Protein AF-A0A7J9AV24-F1 (afdb_monomer_lite)

Organism: NCBI:txid34288

Secondary structure (DSSP, 8-state):
--TTTSSS---HHIIIIISHHHHHHHHHTT--HHHHH---SSHHHHHHHHHHHS-HHHHHHHHHHHHHHHHHHHHHHHH-----HHHHHHHHHTT-TT----------

Radius of gyration: 13.69 Å; chains: 1; bounding box: 29×33×47 Å

pLDDT: mean 88.09, std 13.4, range [36.09, 97.88]

Sequence (108 aa):
MCPRCGSKQETLIHALNECPRARVVLIHGGFDNALVEGRYWRCMDWIEDVVRSLDKKALLDFVTVLWNIWNSRNNKVFRNTEEDAKIIWDRAAMLNRDFCIFNLGRNQ

Structure (mmCIF, N/CA/C/O backbone):
data_AF-A0A7J9AV24-F1
#
_entry.id   AF-A0A7J9AV24-F1
#
loop_
_atom_site.group_PDB
_atom_site.id
_atom_site.type_symbol
_atom_site.label_atom_id
_atom_site.label_alt_id
_atom_site.label_comp_id
_atom_site.label_asym_id
_atom_site.label_entity_id
_atom_site.label_seq_id
_atom_site.pdbx_PDB_ins_code
_atom_site.Cartn_x
_atom_site.Cartn_y
_atom_site.Cartn_z
_atom_site.occupancy
_atom_site.B_iso_or_equiv
_atom_site.auth_seq_id
_atom_site.auth_comp_id
_atom_site.auth_asym_id
_atom_site.auth_atom_id
_atom_site.pdbx_PDB_model_num
ATOM 1 N N . MET A 1 1 ? -9.209 -11.999 12.089 1.00 93.12 1 MET A N 1
ATOM 2 C CA . MET A 1 1 ? -9.831 -11.279 10.952 1.00 93.12 1 MET A CA 1
ATOM 3 C C . MET A 1 1 ? -9.146 -9.935 10.780 1.00 93.12 1 MET A C 1
ATOM 5 O O . MET A 1 1 ? -8.675 -9.403 11.777 1.00 93.12 1 MET A O 1
ATOM 9 N N . CYS A 1 2 ? -9.069 -9.399 9.559 1.00 97.25 2 CYS A N 1
ATOM 10 C CA . CYS A 1 2 ? -8.503 -8.074 9.306 1.00 97.25 2 CYS A CA 1
ATOM 11 C C . CYS A 1 2 ? -9.314 -6.989 10.035 1.00 97.25 2 CYS A C 1
ATOM 13 O O . CYS A 1 2 ? -10.525 -6.904 9.824 1.00 97.25 2 CYS A O 1
ATOM 15 N N . PRO A 1 3 ? -8.672 -6.134 10.850 1.00 96.06 3 PRO A N 1
ATOM 16 C CA . PRO A 1 3 ? -9.355 -5.124 11.654 1.00 96.06 3 PRO A CA 1
ATOM 17 C C . PRO A 1 3 ? -9.934 -3.972 10.820 1.00 96.06 3 PRO A C 1
ATOM 19 O O . PRO A 1 3 ? -10.815 -3.262 11.299 1.00 96.06 3 PRO A O 1
ATOM 22 N N . ARG A 1 4 ? -9.459 -3.777 9.581 1.00 95.88 4 ARG A N 1
ATOM 23 C CA . ARG A 1 4 ? -9.926 -2.699 8.692 1.00 95.88 4 ARG A CA 1
ATOM 24 C C . ARG A 1 4 ? -11.123 -3.104 7.833 1.00 95.88 4 ARG A C 1
ATOM 26 O O . ARG A 1 4 ? -12.056 -2.325 7.672 1.00 95.88 4 ARG A O 1
ATOM 33 N N . CYS A 1 5 ? -11.097 -4.303 7.245 1.00 95.88 5 CYS A N 1
ATOM 34 C CA . CYS A 1 5 ? -12.137 -4.747 6.307 1.00 95.88 5 CYS A CA 1
ATOM 35 C C . CYS A 1 5 ? -13.087 -5.807 6.878 1.00 95.88 5 CYS A C 1
ATOM 37 O O . CYS A 1 5 ? -14.149 -6.027 6.307 1.00 95.88 5 CYS A O 1
ATOM 39 N N . GLY A 1 6 ? -12.707 -6.491 7.961 1.00 95.62 6 GLY A N 1
ATOM 40 C CA . GLY A 1 6 ? -13.526 -7.519 8.601 1.00 95.62 6 GLY A CA 1
ATOM 41 C C . GLY A 1 6 ? -13.814 -8.765 7.754 1.00 95.62 6 GLY A C 1
ATOM 42 O O . GLY A 1 6 ? -14.568 -9.611 8.218 1.00 95.62 6 GLY A O 1
ATOM 43 N N . SER A 1 7 ? -13.245 -8.911 6.548 1.00 92.38 7 SER A N 1
ATOM 44 C CA . SER A 1 7 ? -13.689 -9.922 5.570 1.00 92.38 7 SER A CA 1
ATOM 45 C C . SER A 1 7 ? -12.764 -11.128 5.396 1.00 92.38 7 SER A C 1
ATOM 47 O O . SER A 1 7 ? -13.240 -12.214 5.079 1.00 92.38 7 SER A O 1
ATOM 49 N N . LYS A 1 8 ? -11.453 -10.978 5.612 1.00 92.44 8 LYS A N 1
ATOM 50 C CA . LYS A 1 8 ? -10.470 -12.067 5.479 1.00 92.44 8 LYS A CA 1
ATOM 51 C C . LYS A 1 8 ? -9.599 -12.200 6.726 1.00 92.44 8 LYS A C 1
ATOM 53 O O . LYS A 1 8 ? -9.518 -11.281 7.547 1.00 92.44 8 LYS A O 1
ATOM 58 N N . GLN A 1 9 ? -8.927 -13.344 6.872 1.00 95.19 9 GLN A N 1
ATOM 59 C CA . GLN A 1 9 ? -7.819 -13.465 7.818 1.00 95.19 9 GLN A CA 1
ATOM 60 C C . GLN A 1 9 ? -6.742 -12.439 7.454 1.00 95.19 9 GLN A C 1
ATOM 62 O O . GLN A 1 9 ? -6.435 -12.231 6.283 1.00 95.19 9 GLN A O 1
ATOM 67 N N . GLU A 1 10 ? -6.197 -11.768 8.464 1.00 95.50 10 GLU A N 1
ATOM 68 C CA . GLU A 1 10 ? -5.128 -10.811 8.227 1.00 95.50 10 GLU A CA 1
ATOM 69 C C . GLU A 1 10 ? -3.816 -11.556 7.979 1.00 95.50 10 GLU A C 1
ATOM 71 O O . GLU A 1 10 ? -3.352 -12.315 8.827 1.00 95.50 10 GLU A O 1
ATOM 76 N N . THR A 1 11 ? -3.230 -11.314 6.815 1.00 95.69 11 THR A N 1
ATOM 77 C CA . THR A 1 11 ? -1.850 -11.653 6.460 1.00 95.69 11 THR A CA 1
ATOM 78 C C . THR A 1 11 ? -1.111 -10.354 6.129 1.00 95.69 11 THR A C 1
ATOM 80 O O . THR A 1 11 ? -1.751 -9.317 5.947 1.00 95.69 11 THR A O 1
ATOM 83 N N . LEU A 1 12 ? 0.222 -10.379 6.019 1.00 95.38 12 LEU A N 1
ATOM 84 C CA . LEU A 1 12 ? 0.988 -9.187 5.621 1.00 95.38 12 LEU A CA 1
ATOM 85 C C . LEU A 1 12 ? 0.541 -8.651 4.257 1.00 95.38 12 LEU A C 1
ATOM 87 O O . LEU A 1 12 ? 0.256 -7.464 4.125 1.00 95.38 12 LEU A O 1
ATOM 91 N N . ILE A 1 13 ? 0.393 -9.538 3.268 1.00 94.81 13 ILE A N 1
ATOM 92 C CA . ILE A 1 13 ? -0.062 -9.136 1.936 1.00 94.81 13 ILE A CA 1
ATOM 93 C C . ILE A 1 13 ? -1.499 -8.613 1.957 1.00 94.81 13 ILE A C 1
ATOM 95 O O . ILE A 1 13 ? -1.817 -7.641 1.272 1.00 94.81 13 ILE A O 1
ATOM 99 N N . HIS A 1 14 ? -2.362 -9.180 2.804 1.00 95.75 14 HIS A N 1
ATOM 100 C CA . HIS A 1 14 ? -3.699 -8.640 2.976 1.00 95.75 14 HIS A CA 1
ATOM 101 C C . HIS A 1 14 ? -3.661 -7.242 3.597 1.00 95.75 14 HIS A C 1
ATOM 103 O O . HIS A 1 14 ? -4.280 -6.325 3.073 1.00 95.75 14 HIS A O 1
ATOM 109 N N . ALA A 1 15 ? -2.918 -7.051 4.686 1.00 96.56 15 ALA A N 1
ATOM 110 C CA . ALA A 1 15 ? -2.837 -5.770 5.381 1.00 96.56 15 ALA A CA 1
ATOM 111 C C . ALA A 1 15 ? -2.262 -4.643 4.504 1.00 96.56 15 ALA A C 1
ATOM 113 O O . ALA A 1 15 ? -2.665 -3.493 4.672 1.00 96.56 15 ALA A O 1
ATOM 114 N N . LEU A 1 16 ? -1.352 -4.974 3.582 1.00 95.75 16 LEU A N 1
ATOM 115 C CA . LEU A 1 16 ? -0.626 -4.004 2.760 1.00 95.75 16 LEU A CA 1
ATOM 116 C C . LEU A 1 16 ? -1.201 -3.807 1.348 1.00 95.75 16 LEU A C 1
ATOM 118 O O . LEU A 1 16 ? -1.101 -2.700 0.833 1.00 95.75 16 LEU A O 1
ATOM 122 N N . ASN A 1 17 ? -1.810 -4.831 0.735 1.00 94.12 17 ASN A N 1
ATOM 123 C CA . ASN A 1 17 ? -2.266 -4.786 -0.663 1.00 94.12 17 ASN A CA 1
ATOM 124 C C . ASN A 1 17 ? -3.719 -5.256 -0.868 1.00 94.12 17 ASN A C 1
ATOM 126 O O . ASN A 1 17 ? -4.520 -4.562 -1.492 1.00 94.12 17 ASN A O 1
ATOM 130 N N . GLU A 1 18 ? -4.093 -6.444 -0.378 1.00 94.25 18 GLU A N 1
ATOM 131 C CA . GLU A 1 18 ? -5.400 -7.034 -0.737 1.00 94.25 18 GLU A CA 1
ATOM 132 C C . GLU A 1 18 ? -6.577 -6.493 0.078 1.00 94.25 18 GLU A C 1
ATOM 134 O O . GLU A 1 18 ? -7.736 -6.657 -0.312 1.00 94.25 18 GLU A O 1
ATOM 139 N N . CYS A 1 19 ? -6.315 -5.898 1.241 1.00 95.69 19 CYS A N 1
ATOM 140 C CA . CYS A 1 19 ? -7.339 -5.224 2.018 1.00 95.69 19 CYS A CA 1
ATOM 141 C C . CYS A 1 19 ? -7.878 -4.060 1.181 1.00 95.69 19 CYS A C 1
ATOM 143 O O . CYS A 1 19 ? -7.095 -3.183 0.813 1.00 95.69 19 CYS A O 1
ATOM 145 N N . PRO A 1 20 ? -9.200 -3.969 0.939 1.00 95.31 20 PRO A N 1
ATOM 146 C CA . PRO A 1 20 ? -9.768 -2.881 0.146 1.00 95.31 20 PRO A CA 1
ATOM 147 C C . PRO A 1 20 ? -9.373 -1.492 0.661 1.00 95.31 20 PRO A C 1
ATOM 149 O O . PRO A 1 20 ? -9.158 -0.578 -0.124 1.00 95.31 20 PRO A O 1
ATOM 152 N N . ARG A 1 21 ? -9.210 -1.336 1.984 1.00 95.88 21 ARG A N 1
ATOM 153 C CA . ARG A 1 21 ? -8.780 -0.071 2.602 1.00 95.88 21 ARG A CA 1
ATOM 154 C C . ARG A 1 21 ? -7.323 0.277 2.294 1.00 95.88 21 ARG A C 1
ATOM 156 O O . ARG A 1 21 ? -7.023 1.444 2.088 1.00 95.88 21 ARG A O 1
ATOM 163 N N . ALA A 1 22 ? -6.437 -0.716 2.251 1.00 95.75 22 ALA A N 1
ATOM 164 C CA . ALA A 1 22 ? -5.038 -0.523 1.869 1.00 95.75 22 ALA A CA 1
ATOM 165 C C . ALA A 1 22 ? -4.908 -0.269 0.362 1.00 95.75 22 ALA A C 1
ATOM 167 O O . ALA A 1 22 ? -4.229 0.663 -0.061 1.00 95.75 22 ALA A O 1
ATOM 168 N N . ARG A 1 23 ? -5.643 -1.043 -0.442 1.00 94.56 23 ARG A N 1
ATOM 169 C CA . ARG A 1 23 ? -5.626 -0.975 -1.903 1.00 94.56 23 ARG A CA 1
ATOM 170 C C . ARG A 1 23 ? -5.954 0.411 -2.446 1.00 94.56 23 ARG A C 1
ATOM 172 O O . ARG A 1 23 ? -5.278 0.889 -3.349 1.00 94.56 23 ARG A O 1
ATOM 179 N N . VAL A 1 24 ? -6.958 1.077 -1.875 1.00 94.62 24 VAL A N 1
ATOM 180 C CA . VAL A 1 24 ? -7.343 2.433 -2.301 1.00 94.62 24 VAL A CA 1
ATOM 181 C C . VAL A 1 24 ? -6.198 3.436 -2.093 1.00 94.62 24 VAL A C 1
ATOM 183 O O . VAL A 1 24 ? -6.024 4.324 -2.921 1.00 94.62 24 VAL A O 1
ATOM 186 N N . VAL A 1 25 ? -5.369 3.275 -1.053 1.00 95.31 25 VAL A N 1
ATOM 187 C CA . VAL A 1 25 ? -4.180 4.125 -0.838 1.00 95.31 25 VAL A CA 1
ATOM 188 C C . VAL A 1 25 ? -3.153 3.922 -1.954 1.00 95.31 25 VAL A C 1
ATOM 190 O O . VAL A 1 25 ? -2.633 4.899 -2.482 1.00 95.31 25 VAL A O 1
ATOM 193 N N . LEU A 1 26 ? -2.887 2.669 -2.339 1.00 93.75 26 LEU A N 1
ATOM 194 C CA . LEU A 1 26 ? -1.952 2.349 -3.426 1.00 93.75 26 LEU A CA 1
ATOM 195 C C . LEU A 1 26 ? -2.439 2.902 -4.775 1.00 93.75 26 LEU A C 1
ATOM 197 O O . LEU A 1 26 ? -1.656 3.498 -5.510 1.00 93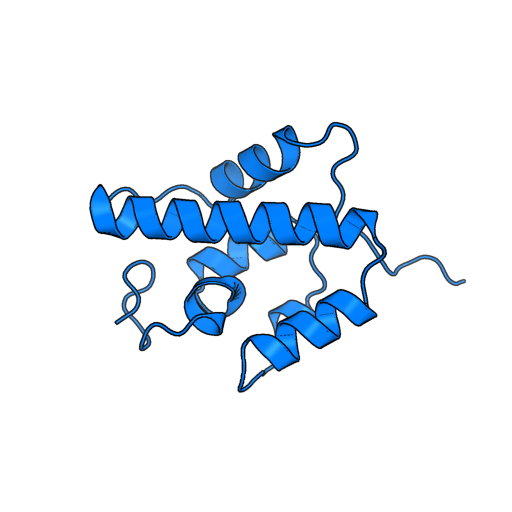.75 26 LEU A O 1
ATOM 201 N N . ILE A 1 27 ? -3.738 2.775 -5.066 1.00 90.56 27 ILE A N 1
ATOM 202 C CA . ILE A 1 27 ? -4.353 3.297 -6.299 1.00 90.56 27 ILE A CA 1
ATOM 203 C C . ILE A 1 27 ? -4.282 4.826 -6.353 1.00 90.56 27 ILE A C 1
ATOM 205 O O . ILE A 1 27 ? -3.932 5.381 -7.393 1.00 90.56 27 ILE A O 1
ATOM 209 N N . HIS A 1 28 ? -4.557 5.522 -5.241 1.00 87.69 28 HIS A N 1
ATOM 210 C CA . HIS A 1 28 ? -4.363 6.977 -5.169 1.00 87.69 28 HIS A CA 1
ATOM 211 C C . HIS A 1 28 ? -2.939 7.393 -5.527 1.00 87.69 28 HIS A C 1
ATOM 213 O O . HIS A 1 28 ? -2.729 8.497 -6.025 1.00 87.69 28 HIS A O 1
ATOM 219 N N . GLY A 1 29 ? -1.989 6.489 -5.310 1.00 79.62 29 GLY A N 1
ATOM 220 C CA . GLY A 1 29 ? -0.600 6.714 -5.609 1.00 79.62 29 GLY A CA 1
ATOM 221 C C . GLY A 1 29 ? -0.127 6.541 -7.027 1.00 79.62 29 GLY A C 1
ATOM 222 O O . GLY A 1 29 ? 1.063 6.729 -7.279 1.00 79.62 29 GLY A O 1
ATOM 223 N N . GLY A 1 30 ? -1.024 6.157 -7.932 1.00 83.69 30 GLY A N 1
ATOM 224 C CA . GLY A 1 30 ? -0.643 5.783 -9.287 1.00 83.69 30 GLY A CA 1
ATOM 225 C C . GLY A 1 30 ? 0.181 4.497 -9.332 1.00 83.69 30 GLY A C 1
ATOM 226 O O . GLY A 1 30 ? 0.933 4.303 -10.283 1.00 83.69 30 GLY A O 1
ATOM 227 N N . PHE A 1 31 ? 0.065 3.638 -8.311 1.00 82.88 31 PHE A N 1
ATOM 228 C CA . PHE A 1 31 ? 0.723 2.338 -8.321 1.00 82.88 31 PHE A CA 1
ATOM 229 C C . PHE A 1 31 ? 0.148 1.460 -9.434 1.00 82.88 31 PHE A C 1
ATOM 231 O O . PHE A 1 31 ? -1.063 1.475 -9.658 1.00 82.88 31 PHE A O 1
ATOM 238 N N . ASP A 1 32 ? 1.005 0.707 -10.128 1.00 80.50 32 ASP A N 1
ATOM 239 C CA . ASP A 1 32 ? 0.597 -0.089 -11.288 1.00 80.50 32 ASP A CA 1
ATOM 240 C C . ASP A 1 32 ? -0.528 -1.065 -10.914 1.00 80.50 32 ASP A C 1
ATOM 242 O O . ASP A 1 32 ? -0.382 -1.905 -10.019 1.00 80.50 32 ASP A O 1
ATOM 246 N N . ASN A 1 33 ? -1.652 -0.969 -11.630 1.00 79.25 33 ASN A N 1
ATOM 247 C CA . ASN A 1 33 ? -2.802 -1.842 -11.434 1.00 79.25 33 ASN A CA 1
ATOM 248 C C . ASN A 1 33 ? -2.421 -3.321 -11.574 1.00 79.25 33 ASN A C 1
ATOM 250 O O . ASN A 1 33 ? -2.965 -4.140 -10.842 1.00 79.25 33 ASN A O 1
ATOM 254 N N . ALA A 1 34 ? -1.452 -3.676 -12.424 1.00 78.19 34 ALA A N 1
ATOM 255 C CA . ALA A 1 34 ? -0.975 -5.051 -12.545 1.00 78.19 34 ALA A CA 1
ATOM 256 C C . ALA A 1 34 ? -0.352 -5.568 -11.233 1.00 78.19 34 ALA A C 1
ATOM 258 O O . ALA A 1 34 ? -0.604 -6.708 -10.839 1.00 78.19 34 ALA A O 1
ATOM 259 N N . LEU A 1 35 ? 0.395 -4.724 -10.511 1.00 80.62 35 LEU A N 1
ATOM 260 C CA . LEU A 1 35 ? 1.012 -5.064 -9.220 1.00 80.62 35 LEU A CA 1
ATOM 261 C C . LEU A 1 35 ? 0.002 -5.029 -8.062 1.00 80.62 35 LEU A C 1
ATOM 263 O O . LEU A 1 35 ? 0.157 -5.753 -7.075 1.00 80.62 35 LEU A O 1
ATOM 267 N N . VAL A 1 36 ? -1.045 -4.205 -8.170 1.00 85.00 36 VAL A N 1
ATOM 268 C CA . VAL A 1 36 ? -2.142 -4.134 -7.190 1.00 85.00 36 VAL A CA 1
ATOM 269 C C . VAL A 1 36 ? -3.112 -5.313 -7.335 1.00 85.00 36 VAL A C 1
ATOM 271 O O . VAL A 1 36 ? -3.554 -5.889 -6.337 1.00 85.00 36 VAL A O 1
ATOM 274 N N . GLU A 1 37 ? -3.472 -5.667 -8.567 1.00 85.06 37 GLU A N 1
ATOM 275 C CA . GLU A 1 37 ? -4.457 -6.702 -8.900 1.00 85.06 37 GLU A CA 1
ATOM 276 C C . GLU A 1 37 ? -3.845 -8.100 -9.022 1.00 85.06 37 GLU A C 1
ATOM 278 O O . GLU A 1 37 ? -4.573 -9.097 -8.953 1.00 85.06 37 GLU A O 1
ATOM 283 N N . GLY A 1 38 ? -2.517 -8.181 -9.148 1.00 82.19 38 GLY A N 1
ATOM 284 C CA . GLY A 1 38 ? -1.765 -9.425 -9.153 1.00 82.19 38 GLY A CA 1
ATOM 285 C C . GLY A 1 38 ? -2.116 -10.317 -7.961 1.00 82.19 38 GLY A C 1
ATOM 286 O O . GLY A 1 38 ? -2.277 -9.866 -6.822 1.00 82.19 38 GLY A O 1
ATOM 287 N N . ARG A 1 39 ? -2.266 -11.617 -8.230 1.00 83.69 39 ARG A N 1
ATOM 288 C CA . ARG A 1 39 ? -2.543 -12.624 -7.203 1.00 83.69 39 ARG A CA 1
ATOM 289 C C . ARG A 1 39 ? -1.237 -13.244 -6.739 1.00 83.69 39 ARG A C 1
ATOM 291 O O . ARG A 1 39 ? -0.657 -14.062 -7.443 1.00 83.69 39 ARG A O 1
ATOM 298 N N . TYR A 1 40 ? -0.831 -12.890 -5.529 1.00 89.31 40 TYR A N 1
ATOM 299 C CA . TYR A 1 40 ? 0.390 -13.383 -4.908 1.00 89.31 40 TYR A CA 1
ATOM 300 C C . TYR A 1 40 ? 0.056 -14.232 -3.690 1.00 89.31 40 TYR A C 1
ATOM 302 O O . TYR A 1 40 ? -0.790 -13.870 -2.874 1.00 89.31 40 TYR A O 1
ATOM 310 N N . TRP A 1 41 ? 0.736 -15.367 -3.551 1.00 84.81 41 TRP A N 1
ATOM 311 C CA . TRP A 1 41 ? 0.558 -16.232 -2.387 1.00 84.81 41 TRP A CA 1
ATOM 312 C C . TRP A 1 41 ? 1.352 -15.727 -1.179 1.00 84.81 41 TRP A C 1
ATOM 314 O O . TRP A 1 41 ? 0.861 -15.758 -0.049 1.00 84.81 41 TRP A O 1
ATOM 324 N N . ARG A 1 42 ? 2.580 -15.239 -1.405 1.00 89.75 42 ARG A N 1
ATOM 325 C CA . ARG A 1 42 ? 3.444 -14.693 -0.355 1.00 89.75 42 ARG A CA 1
ATOM 326 C C . ARG A 1 42 ? 3.644 -13.200 -0.555 1.00 89.75 42 ARG A C 1
ATOM 328 O O . ARG A 1 42 ? 3.808 -12.716 -1.668 1.00 89.75 42 ARG A O 1
ATOM 335 N N . CYS A 1 43 ? 3.709 -12.476 0.561 1.00 92.38 43 CYS A N 1
ATOM 336 C CA . CYS A 1 43 ? 4.026 -11.048 0.551 1.00 92.38 43 CYS A CA 1
ATOM 337 C C . CYS A 1 43 ? 5.405 -10.768 -0.063 1.00 92.38 43 CYS A C 1
ATOM 339 O O . CYS A 1 43 ? 5.576 -9.737 -0.697 1.00 92.38 43 CYS A O 1
ATOM 341 N N . MET A 1 44 ? 6.373 -11.673 0.118 1.00 93.00 44 MET A N 1
ATOM 342 C CA . MET A 1 44 ? 7.720 -11.497 -0.431 1.00 93.00 44 MET A CA 1
ATOM 343 C C . MET A 1 44 ? 7.736 -11.579 -1.957 1.00 93.00 44 MET A C 1
ATOM 345 O O . MET A 1 44 ? 8.364 -10.730 -2.570 1.00 93.00 44 MET A O 1
ATOM 349 N N . ASP A 1 45 ? 6.985 -12.507 -2.558 1.00 92.94 45 ASP A N 1
ATOM 350 C CA . ASP A 1 45 ? 6.883 -12.624 -4.021 1.00 92.94 45 ASP A CA 1
ATOM 351 C C . ASP A 1 45 ? 6.346 -11.316 -4.632 1.00 92.94 45 ASP A C 1
ATOM 353 O O . ASP A 1 45 ? 6.881 -10.809 -5.613 1.00 92.94 45 ASP A O 1
ATOM 357 N N . TRP A 1 46 ? 5.335 -10.719 -3.988 1.00 93.94 46 TRP A N 1
ATOM 358 C CA . TRP A 1 46 ? 4.805 -9.409 -4.373 1.00 93.94 46 TRP A CA 1
ATOM 359 C C . TRP A 1 46 ? 5.853 -8.297 -4.245 1.00 93.94 46 TRP A C 1
ATOM 361 O O . TRP A 1 46 ? 6.057 -7.536 -5.184 1.00 93.94 46 TRP A O 1
ATOM 371 N N . ILE A 1 47 ? 6.542 -8.206 -3.102 1.00 92.56 47 ILE A N 1
ATOM 372 C CA . ILE A 1 47 ? 7.576 -7.182 -2.879 1.00 92.56 47 ILE A CA 1
ATOM 373 C C . ILE A 1 47 ? 8.728 -7.325 -3.877 1.00 92.56 47 ILE A C 1
ATOM 375 O O . ILE A 1 47 ? 9.226 -6.316 -4.367 1.00 92.56 47 ILE A O 1
ATOM 379 N N . GLU A 1 48 ? 9.149 -8.548 -4.197 1.00 92.44 48 GLU A N 1
ATOM 380 C CA . GLU A 1 48 ? 10.201 -8.788 -5.184 1.00 92.44 48 GLU A CA 1
ATOM 381 C C . GLU A 1 48 ? 9.816 -8.280 -6.574 1.00 92.44 48 GLU A C 1
ATOM 383 O O . GLU A 1 48 ? 10.630 -7.618 -7.217 1.00 92.44 48 GLU A O 1
ATOM 388 N N . ASP A 1 49 ? 8.587 -8.534 -7.026 1.00 91.56 49 ASP A N 1
ATOM 389 C CA . ASP A 1 49 ? 8.106 -8.018 -8.310 1.00 91.56 49 ASP A CA 1
ATOM 390 C C . ASP A 1 49 ? 8.055 -6.490 -8.319 1.00 91.56 49 ASP A C 1
ATOM 392 O O . ASP A 1 49 ? 8.546 -5.865 -9.256 1.00 91.56 49 ASP A O 1
ATOM 396 N N . VAL A 1 50 ? 7.574 -5.873 -7.237 1.00 90.06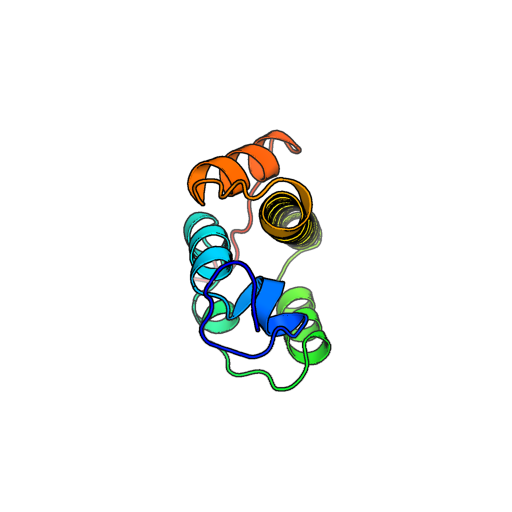 50 VAL A N 1
ATOM 397 C CA . VAL A 1 50 ? 7.597 -4.411 -7.096 1.00 90.06 50 VAL A CA 1
ATOM 398 C C . VAL A 1 50 ? 9.026 -3.864 -7.174 1.00 90.06 50 VAL A C 1
ATOM 400 O O . VAL A 1 50 ? 9.284 -2.908 -7.901 1.00 90.06 50 VAL A O 1
ATOM 403 N N . VAL A 1 51 ? 9.974 -4.470 -6.456 1.00 90.44 51 VAL A N 1
ATOM 404 C CA . VAL A 1 51 ? 11.384 -4.048 -6.458 1.00 90.44 51 VAL A CA 1
ATOM 405 C C . VAL A 1 51 ? 12.014 -4.190 -7.845 1.00 90.44 51 VAL A C 1
ATOM 407 O O . VAL A 1 51 ? 12.838 -3.360 -8.217 1.00 90.44 51 VAL A O 1
ATOM 410 N N . ARG A 1 52 ? 11.632 -5.210 -8.624 1.00 91.06 52 ARG A N 1
ATOM 411 C CA . ARG A 1 52 ? 12.094 -5.385 -10.012 1.00 91.06 52 ARG A CA 1
ATOM 412 C C . ARG A 1 52 ? 11.500 -4.344 -10.965 1.00 91.06 52 ARG A C 1
ATOM 414 O O . ARG A 1 52 ? 12.144 -4.014 -1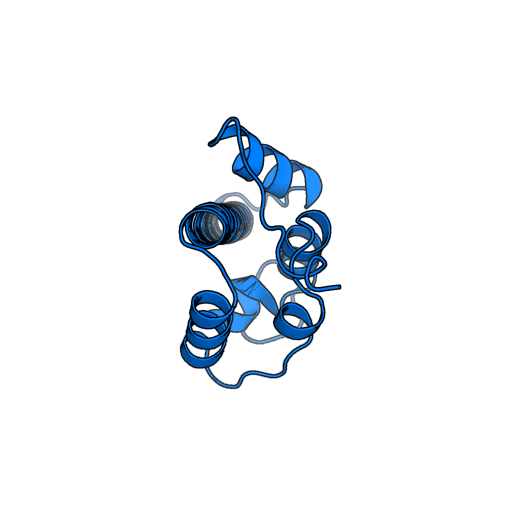1.958 1.00 91.06 52 ARG A O 1
ATOM 421 N N . SER A 1 53 ? 10.298 -3.848 -10.679 1.00 87.69 53 SER A N 1
ATOM 422 C CA . SER A 1 53 ? 9.565 -2.909 -11.537 1.00 87.69 53 SER A CA 1
ATOM 423 C C . SER A 1 53 ? 9.836 -1.431 -11.241 1.00 87.69 53 SER 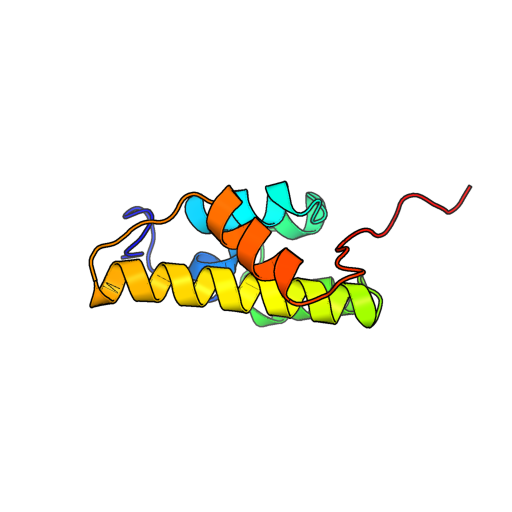A C 1
ATOM 425 O O . SER A 1 53 ? 9.577 -0.591 -12.101 1.00 87.69 53 SER A O 1
ATOM 427 N N . LEU A 1 54 ? 10.339 -1.090 -10.051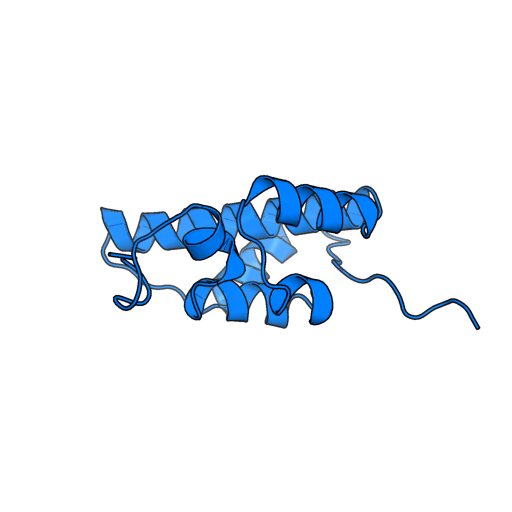 1.00 86.31 54 LEU A N 1
ATOM 428 C CA . LEU A 1 54 ? 10.552 0.296 -9.625 1.00 86.31 54 LEU A CA 1
ATOM 429 C C . LEU A 1 54 ? 12.025 0.711 -9.662 1.00 86.31 54 LEU A C 1
ATOM 431 O O . LEU A 1 54 ? 12.924 -0.055 -9.319 1.00 86.31 54 LEU A O 1
ATOM 435 N N . ASP A 1 55 ? 12.270 1.984 -9.982 1.00 89.00 55 ASP A N 1
ATOM 436 C CA . ASP A 1 55 ? 13.571 2.593 -9.712 1.00 89.00 55 ASP A CA 1
ATOM 437 C C . ASP A 1 55 ? 13.772 2.837 -8.204 1.00 89.00 55 ASP A C 1
ATOM 439 O O . ASP A 1 55 ? 12.847 2.758 -7.392 1.00 89.00 55 ASP A O 1
ATOM 443 N N . LYS A 1 56 ? 15.008 3.160 -7.808 1.00 88.56 56 LYS A N 1
ATOM 444 C CA . LYS A 1 56 ? 15.373 3.362 -6.397 1.00 88.56 56 LYS A CA 1
ATOM 445 C C . LYS A 1 56 ? 14.516 4.422 -5.696 1.00 88.56 56 LYS A C 1
ATOM 447 O O . LYS A 1 56 ? 14.250 4.291 -4.502 1.00 88.56 56 LYS A O 1
ATOM 452 N N . LYS A 1 57 ? 14.129 5.485 -6.404 1.00 88.56 57 LYS A N 1
ATOM 453 C CA . LYS A 1 57 ? 13.362 6.588 -5.826 1.00 88.56 57 LYS A CA 1
ATOM 454 C C . LYS A 1 57 ? 11.900 6.178 -5.657 1.00 88.56 57 LYS A C 1
ATOM 456 O O . LYS A 1 57 ? 11.364 6.322 -4.562 1.00 88.56 57 LYS A O 1
ATOM 461 N N . ALA A 1 58 ? 11.296 5.604 -6.693 1.00 88.00 58 ALA A N 1
ATOM 462 C CA . ALA A 1 58 ? 9.936 5.086 -6.642 1.00 88.00 58 ALA A CA 1
ATOM 463 C C . ALA A 1 58 ? 9.798 3.963 -5.600 1.00 88.00 58 ALA A C 1
ATOM 465 O O . ALA A 1 58 ? 8.789 3.895 -4.902 1.00 88.00 58 ALA A O 1
ATOM 466 N N . LEU A 1 59 ? 10.832 3.132 -5.415 1.00 90.06 59 LEU A N 1
ATOM 467 C CA . LEU A 1 59 ? 10.872 2.118 -4.360 1.00 90.06 59 LEU A CA 1
ATOM 468 C C . LEU A 1 59 ? 10.866 2.737 -2.953 1.00 90.06 59 LEU A C 1
ATOM 470 O O . LEU A 1 59 ? 10.165 2.244 -2.071 1.00 90.06 59 LEU A O 1
ATOM 474 N N . LEU A 1 60 ? 11.621 3.817 -2.728 1.00 91.38 60 LEU A N 1
ATOM 475 C CA . LEU A 1 60 ? 11.614 4.529 -1.446 1.00 91.38 60 LEU A CA 1
ATOM 476 C C . LEU A 1 60 ? 10.236 5.138 -1.158 1.00 91.38 60 LEU A C 1
ATOM 478 O O . LEU A 1 60 ? 9.712 5.003 -0.047 1.00 91.38 60 LEU A O 1
ATOM 482 N N . ASP A 1 61 ? 9.639 5.770 -2.166 1.00 91.75 61 ASP A N 1
ATOM 483 C CA . ASP A 1 61 ? 8.305 6.354 -2.067 1.00 91.75 61 ASP A CA 1
ATOM 484 C C . ASP A 1 61 ? 7.260 5.245 -1.800 1.00 91.75 61 ASP A C 1
ATOM 486 O O . ASP A 1 61 ? 6.449 5.367 -0.882 1.00 91.75 61 ASP A O 1
ATOM 490 N N . PHE A 1 62 ? 7.361 4.091 -2.470 1.00 91.81 62 PHE A N 1
ATOM 491 C CA . PHE A 1 62 ? 6.526 2.909 -2.225 1.00 91.81 62 PHE A CA 1
ATOM 492 C C . PHE A 1 62 ? 6.640 2.372 -0.792 1.00 91.81 62 PHE A C 1
ATOM 494 O O . PHE A 1 62 ? 5.624 2.195 -0.117 1.00 91.81 62 PHE A O 1
ATOM 501 N N . VAL A 1 63 ? 7.858 2.163 -0.280 1.00 93.31 63 VAL A N 1
ATOM 502 C CA . VAL A 1 63 ? 8.070 1.714 1.110 1.00 93.31 63 VAL A CA 1
ATOM 503 C C . VAL A 1 63 ? 7.468 2.713 2.103 1.00 93.31 63 VAL A C 1
ATOM 505 O O . VAL A 1 63 ? 6.865 2.314 3.102 1.00 93.31 63 VAL A O 1
ATOM 508 N N . THR A 1 64 ? 7.555 4.008 1.800 1.00 94.31 64 THR A N 1
ATOM 509 C CA . THR A 1 64 ? 6.953 5.073 2.611 1.00 94.31 64 THR A CA 1
ATOM 510 C C . THR A 1 64 ? 5.423 4.975 2.635 1.00 94.31 64 THR A C 1
ATOM 512 O O . THR A 1 64 ? 4.810 5.157 3.692 1.00 94.31 64 THR A O 1
ATOM 515 N N . VAL A 1 65 ? 4.780 4.617 1.520 1.00 95.19 65 VAL A N 1
ATOM 516 C CA . VAL A 1 65 ? 3.332 4.337 1.493 1.00 95.19 65 VAL A CA 1
ATOM 517 C C . VAL A 1 65 ? 2.985 3.112 2.324 1.00 95.19 65 VAL A C 1
ATOM 519 O O . VAL A 1 65 ? 2.070 3.185 3.145 1.00 95.19 65 VAL A O 1
ATOM 522 N N . LEU A 1 66 ? 3.715 2.003 2.160 1.00 95.62 66 LEU A N 1
ATOM 523 C CA . LEU A 1 66 ? 3.460 0.774 2.920 1.00 95.62 66 LEU A CA 1
ATOM 524 C C . LEU A 1 66 ? 3.545 1.017 4.425 1.00 95.62 66 LEU A C 1
ATOM 526 O O . LEU A 1 66 ? 2.690 0.553 5.184 1.00 95.62 66 LEU A O 1
ATOM 530 N N . TRP A 1 67 ? 4.535 1.800 4.850 1.00 96.50 67 TRP A N 1
ATOM 531 C CA . TRP A 1 67 ? 4.668 2.221 6.237 1.00 96.50 67 TRP A CA 1
ATOM 532 C C . TRP A 1 67 ? 3.433 2.986 6.727 1.00 96.50 67 TRP A C 1
ATOM 534 O O . TRP A 1 67 ? 2.901 2.690 7.79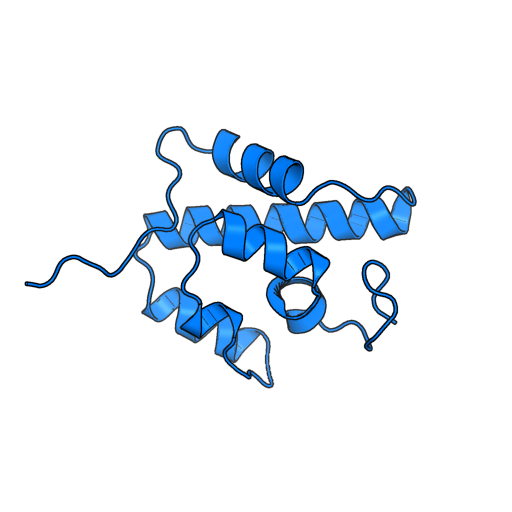8 1.00 96.50 67 TRP A O 1
ATOM 544 N N . ASN A 1 68 ? 2.926 3.935 5.937 1.00 96.81 68 ASN A N 1
ATOM 545 C CA . ASN A 1 68 ? 1.741 4.716 6.296 1.00 96.81 68 ASN A CA 1
ATOM 546 C C . ASN A 1 68 ? 0.453 3.874 6.310 1.00 96.81 68 ASN A C 1
ATOM 548 O O . ASN A 1 68 ? -0.378 4.049 7.205 1.00 96.81 68 ASN A O 1
ATOM 552 N N . ILE A 1 69 ? 0.309 2.910 5.395 1.00 97.38 69 ILE A N 1
ATOM 553 C CA . ILE A 1 69 ? -0.787 1.928 5.408 1.00 97.38 69 ILE A CA 1
ATOM 554 C C . ILE A 1 69 ? -0.747 1.102 6.696 1.00 97.38 69 ILE A C 1
ATOM 556 O O . ILE A 1 69 ? -1.770 0.965 7.377 1.00 97.38 69 ILE A O 1
ATOM 560 N N . TRP A 1 70 ? 0.430 0.580 7.051 1.00 97.69 70 TRP A N 1
ATOM 561 C CA . TRP A 1 70 ? 0.625 -0.202 8.269 1.00 97.69 70 TRP A CA 1
ATOM 562 C C . TRP A 1 70 ? 0.340 0.622 9.527 1.00 97.69 70 TRP A C 1
ATOM 564 O O . TRP A 1 70 ? -0.364 0.168 10.431 1.00 97.69 70 TRP A O 1
ATOM 574 N N . ASN A 1 71 ? 0.822 1.864 9.570 1.00 97.19 71 ASN A N 1
ATOM 575 C CA . ASN A 1 71 ? 0.577 2.771 10.683 1.00 97.19 71 ASN A CA 1
ATOM 576 C C . ASN A 1 71 ? -0.921 3.078 10.849 1.00 97.19 71 ASN A C 1
ATOM 578 O O . ASN A 1 71 ? -1.449 3.006 11.957 1.00 97.19 71 ASN A O 1
ATOM 582 N N . SER A 1 72 ? -1.638 3.324 9.748 1.00 97.19 72 SER A N 1
ATOM 583 C CA . SER A 1 72 ? -3.090 3.523 9.784 1.00 97.19 72 SER A CA 1
ATOM 584 C C . SER A 1 72 ? -3.839 2.270 10.255 1.00 97.19 72 SER A C 1
ATOM 586 O O . SER A 1 72 ? -4.745 2.347 11.087 1.00 97.19 72 SER A O 1
ATOM 588 N N . ARG A 1 73 ? -3.401 1.077 9.828 1.00 97.38 73 ARG A N 1
ATOM 589 C CA . ARG A 1 73 ? -3.909 -0.196 10.366 1.00 97.38 73 ARG A CA 1
ATOM 590 C C . ARG A 1 73 ? -3.683 -0.304 11.877 1.00 97.38 73 ARG A C 1
ATOM 592 O O . ARG A 1 73 ? -4.574 -0.761 12.591 1.00 97.38 73 ARG A O 1
ATOM 599 N N . ASN A 1 74 ? -2.531 0.124 12.387 1.00 97.88 74 ASN A N 1
ATOM 600 C CA . ASN A 1 74 ? -2.262 0.124 13.826 1.00 97.88 74 ASN A CA 1
ATOM 601 C C . ASN A 1 74 ? -3.142 1.127 14.577 1.00 97.88 74 ASN A C 1
ATOM 603 O O . ASN A 1 74 ? -3.653 0.790 15.643 1.00 97.88 74 ASN A O 1
ATOM 607 N N . ASN A 1 75 ? -3.406 2.308 14.013 1.00 97.25 75 ASN A N 1
ATOM 608 C CA . ASN A 1 75 ? -4.378 3.247 14.579 1.00 97.25 75 ASN A CA 1
ATOM 609 C C . ASN A 1 75 ? -5.768 2.612 14.700 1.00 97.25 75 ASN A C 1
ATOM 611 O O . ASN A 1 75 ? -6.422 2.763 15.736 1.00 97.25 75 ASN A O 1
ATOM 615 N N . LYS A 1 76 ? -6.191 1.821 13.708 1.00 96.69 76 LYS A N 1
ATOM 616 C CA . LYS A 1 76 ? -7.448 1.072 13.798 1.00 96.69 76 LYS A CA 1
ATOM 617 C C . LYS A 1 76 ? -7.439 0.054 14.939 1.00 96.69 76 LYS A C 1
ATOM 619 O O . LYS A 1 76 ? -8.426 -0.056 15.655 1.00 96.69 76 LYS A O 1
ATOM 624 N N . VAL A 1 77 ? -6.336 -0.657 15.153 1.00 97.06 77 VAL A N 1
ATOM 625 C CA . VAL A 1 77 ? -6.240 -1.671 16.218 1.00 97.06 77 VAL A CA 1
ATOM 626 C C . VAL A 1 77 ? -6.153 -1.064 17.615 1.00 97.06 77 VAL A C 1
ATOM 628 O O . VAL A 1 77 ? -6.860 -1.508 18.513 1.00 97.06 77 VAL A O 1
ATOM 631 N N . PHE A 1 78 ? -5.305 -0.057 17.813 1.00 97.44 78 PHE A N 1
ATOM 632 C CA . PHE A 1 78 ? -4.995 0.461 19.150 1.00 97.44 78 PHE A CA 1
ATOM 633 C C . PHE A 1 78 ? -5.854 1.656 19.561 1.00 97.44 78 PHE A C 1
ATOM 635 O O . PHE A 1 78 ? -5.970 1.946 20.747 1.00 97.44 78 PHE A O 1
ATOM 642 N N . ARG A 1 79 ? -6.437 2.370 18.593 1.00 96.88 79 ARG A N 1
ATOM 643 C CA . ARG A 1 79 ? -7.209 3.603 18.825 1.00 96.88 79 ARG A CA 1
ATOM 644 C C . ARG A 1 79 ? -8.611 3.549 18.220 1.00 96.88 79 ARG A C 1
ATOM 646 O O . ARG A 1 79 ? -9.336 4.535 18.287 1.00 96.88 79 ARG A O 1
ATOM 653 N N . ASN A 1 80 ? -8.981 2.434 17.582 1.00 95.75 80 ASN A N 1
ATOM 654 C CA . ASN A 1 80 ? -10.237 2.269 16.844 1.00 95.75 80 ASN A CA 1
ATOM 655 C C . ASN A 1 80 ? -10.512 3.383 15.810 1.00 95.75 80 ASN A C 1
ATOM 657 O O . ASN A 1 80 ? -11.659 3.640 15.453 1.00 95.75 80 ASN A O 1
ATOM 661 N N . THR A 1 81 ? -9.460 4.042 15.317 1.00 95.06 81 THR A N 1
ATOM 662 C CA . THR A 1 81 ? -9.556 5.151 14.359 1.00 95.06 81 THR A CA 1
ATOM 663 C C . THR A 1 81 ? -9.287 4.639 12.948 1.00 95.06 81 THR A C 1
ATOM 665 O O . THR A 1 81 ? -8.308 3.931 12.735 1.00 95.06 81 THR A O 1
ATOM 668 N N . GLU A 1 82 ? -10.139 4.998 11.990 1.00 93.81 82 GLU A N 1
ATOM 669 C CA . GLU A 1 82 ? -9.958 4.681 10.570 1.00 93.81 82 GLU A CA 1
ATOM 670 C C . GLU A 1 82 ? -9.741 5.989 9.806 1.00 93.81 82 GLU A C 1
ATOM 672 O O . GLU A 1 82 ? -10.539 6.915 9.928 1.00 93.81 82 GLU A O 1
ATOM 677 N N . GLU A 1 83 ? -8.651 6.072 9.050 1.00 94.75 83 GLU A N 1
ATOM 678 C CA . GLU A 1 83 ? -8.291 7.267 8.285 1.00 94.75 83 GLU A CA 1
ATOM 679 C C . GLU A 1 83 ? -8.679 7.096 6.814 1.00 94.75 83 GLU A C 1
ATOM 681 O O . GLU A 1 83 ? -8.567 5.998 6.256 1.00 94.75 83 GLU A O 1
ATOM 686 N N . ASP A 1 84 ? -9.082 8.195 6.173 1.00 95.56 84 ASP A N 1
ATOM 687 C CA . ASP A 1 84 ? -9.320 8.216 4.733 1.00 95.56 84 ASP A CA 1
ATOM 688 C C . ASP A 1 84 ? -8.042 7.900 3.958 1.00 95.56 84 ASP A C 1
ATOM 690 O O . ASP A 1 84 ? -6.950 8.374 4.285 1.00 95.56 84 ASP A O 1
ATOM 694 N N . ALA A 1 85 ? -8.188 7.141 2.873 1.00 95.19 85 ALA A N 1
ATOM 695 C CA . ALA A 1 85 ? -7.058 6.710 2.058 1.00 95.19 85 ALA A CA 1
ATOM 696 C C . ALA A 1 85 ? -6.227 7.890 1.529 1.00 95.19 85 ALA A C 1
ATOM 698 O O . ALA A 1 85 ? -5.000 7.814 1.500 1.00 95.19 85 ALA A O 1
ATOM 699 N N . LYS A 1 86 ? -6.891 9.005 1.200 1.00 93.75 86 LYS A N 1
ATOM 700 C CA . LYS A 1 86 ? -6.236 10.249 0.795 1.00 93.75 86 LYS A CA 1
ATOM 701 C C . LYS A 1 86 ? -5.355 10.836 1.903 1.00 93.75 86 LYS A C 1
ATOM 703 O O . LYS A 1 86 ? -4.245 11.247 1.616 1.00 93.75 86 LYS A O 1
ATOM 708 N N . ILE A 1 87 ? -5.789 10.815 3.167 1.00 95.12 87 ILE A N 1
ATOM 709 C CA . ILE A 1 87 ? -4.983 11.316 4.297 1.00 95.12 87 ILE A CA 1
ATOM 710 C C . ILE A 1 87 ? -3.724 10.461 4.479 1.00 95.12 87 ILE A C 1
ATOM 712 O O . ILE A 1 87 ? -2.640 10.985 4.731 1.00 95.12 87 ILE A O 1
ATOM 716 N N . ILE A 1 88 ? -3.864 9.140 4.343 1.00 96.31 88 ILE A N 1
ATOM 717 C CA . ILE A 1 88 ? -2.743 8.196 4.434 1.00 96.31 88 ILE A CA 1
ATOM 718 C C . ILE A 1 88 ? -1.745 8.452 3.296 1.00 96.31 88 ILE A C 1
ATOM 720 O O . ILE A 1 88 ? -0.538 8.487 3.538 1.00 96.31 88 ILE A O 1
ATOM 724 N N . TRP A 1 89 ? -2.252 8.659 2.077 1.00 94.44 89 TRP A N 1
ATOM 725 C CA . TRP A 1 89 ? -1.452 8.991 0.901 1.00 94.44 89 TRP A CA 1
ATOM 726 C C . TRP A 1 89 ? -0.739 10.339 1.042 1.00 94.44 89 TRP A C 1
ATOM 728 O O . TRP A 1 89 ? 0.481 10.395 0.920 1.00 94.44 89 TRP A O 1
ATOM 738 N N . ASP A 1 90 ? -1.472 11.406 1.361 1.00 93.19 90 ASP A N 1
ATOM 739 C CA . ASP A 1 90 ? -0.932 12.760 1.500 1.00 93.19 90 ASP A CA 1
ATOM 740 C C . ASP A 1 90 ? 0.166 12.792 2.573 1.00 93.19 90 ASP A C 1
ATOM 742 O O . ASP A 1 90 ? 1.219 13.394 2.371 1.00 93.19 90 ASP A O 1
ATOM 746 N N . ARG A 1 91 ? -0.015 12.061 3.683 1.00 94.12 91 ARG A N 1
ATOM 747 C CA . ARG A 1 91 ? 1.023 11.905 4.712 1.00 94.12 91 ARG A CA 1
ATOM 748 C C . ARG A 1 91 ? 2.287 11.241 4.168 1.00 94.12 91 ARG A C 1
ATOM 750 O O . ARG A 1 91 ? 3.378 11.675 4.524 1.00 94.12 91 ARG A O 1
ATOM 757 N N . ALA A 1 92 ? 2.159 10.206 3.338 1.00 92.88 92 ALA A N 1
ATOM 758 C CA . ALA A 1 92 ? 3.310 9.578 2.695 1.00 92.88 92 ALA A CA 1
ATOM 759 C C . ALA A 1 92 ? 3.992 10.549 1.718 1.00 92.88 92 ALA A C 1
ATOM 761 O O . ALA A 1 92 ? 5.208 10.720 1.780 1.00 92.88 92 ALA A O 1
ATOM 762 N N . ALA A 1 93 ? 3.205 11.243 0.894 1.00 90.56 93 ALA A N 1
ATOM 763 C CA . ALA A 1 93 ? 3.700 12.178 -0.106 1.00 90.56 93 ALA A CA 1
ATOM 764 C C . ALA A 1 93 ? 4.418 13.392 0.502 1.00 90.56 93 ALA A C 1
ATOM 766 O O . ALA A 1 93 ? 5.421 13.854 -0.031 1.00 90.56 93 ALA A O 1
ATOM 767 N N . MET A 1 94 ? 3.969 13.881 1.660 1.00 90.56 94 MET A N 1
ATOM 768 C CA . MET A 1 94 ? 4.601 15.008 2.355 1.00 90.56 94 MET A CA 1
ATOM 769 C C . MET A 1 94 ? 6.000 14.702 2.913 1.00 90.56 94 MET A C 1
ATOM 771 O O . MET A 1 94 ? 6.725 15.635 3.262 1.00 90.56 94 MET A O 1
ATOM 775 N N . LEU A 1 95 ? 6.400 13.429 3.014 1.00 85.12 95 LEU A N 1
ATOM 776 C CA . LEU A 1 95 ? 7.715 13.045 3.541 1.00 85.12 95 LEU A CA 1
ATOM 777 C C . LEU A 1 95 ? 8.852 13.247 2.526 1.00 85.12 95 LEU A C 1
ATOM 779 O O . LEU A 1 95 ? 10.018 13.233 2.920 1.00 85.12 95 LEU A O 1
ATOM 783 N N . ASN A 1 96 ? 8.539 13.474 1.245 1.00 77.44 96 ASN A N 1
ATOM 784 C CA . ASN A 1 96 ? 9.523 13.708 0.190 1.00 77.44 96 ASN A CA 1
ATOM 785 C C . ASN A 1 96 ? 9.029 14.796 -0.781 1.00 77.44 96 ASN A C 1
ATOM 787 O O . ASN A 1 96 ? 7.950 14.681 -1.348 1.00 77.44 96 ASN A O 1
ATOM 791 N N . ARG A 1 97 ? 9.812 15.858 -1.019 1.00 69.88 97 ARG A N 1
ATOM 792 C CA . ARG A 1 97 ? 9.378 16.962 -1.905 1.00 69.88 97 ARG A CA 1
ATOM 793 C C . ARG A 1 97 ? 9.197 16.535 -3.362 1.00 69.88 97 ARG A C 1
ATOM 795 O O . ARG A 1 97 ? 8.381 17.131 -4.053 1.00 69.88 97 ARG A O 1
ATOM 802 N N . ASP A 1 98 ? 9.911 15.497 -3.788 1.00 73.75 98 ASP A N 1
ATOM 803 C CA . ASP A 1 98 ? 9.842 14.968 -5.151 1.00 73.75 98 ASP A CA 1
ATOM 804 C C . ASP A 1 98 ? 8.972 13.702 -5.242 1.00 73.75 98 ASP A C 1
ATOM 806 O O . ASP A 1 98 ? 9.104 12.948 -6.203 1.00 73.75 98 ASP A O 1
ATOM 810 N N . PHE A 1 99 ? 8.137 13.407 -4.236 1.00 74.25 99 PHE A N 1
ATOM 811 C CA . PHE A 1 99 ? 7.433 12.127 -4.090 1.00 74.25 99 PHE A CA 1
ATOM 812 C C . PHE A 1 99 ? 6.661 11.700 -5.344 1.00 74.25 99 PHE A C 1
ATOM 814 O O . PHE A 1 99 ? 5.841 12.445 -5.881 1.00 74.25 99 PHE A O 1
ATOM 821 N N . CYS A 1 100 ? 6.932 10.486 -5.817 1.00 72.94 100 CYS A N 1
ATOM 822 C CA . CYS A 1 100 ? 6.402 9.984 -7.072 1.00 72.94 100 CYS A CA 1
ATOM 823 C C . CYS A 1 100 ? 6.594 8.462 -7.161 1.00 72.94 100 CYS A C 1
ATOM 825 O O . CYS A 1 100 ? 7.724 7.981 -7.118 1.00 72.94 100 CYS A O 1
ATOM 827 N N . ILE A 1 101 ? 5.497 7.721 -7.352 1.00 72.19 101 ILE A N 1
ATOM 828 C CA . ILE A 1 101 ? 5.519 6.265 -7.596 1.00 72.19 101 ILE A CA 1
ATOM 829 C C . ILE A 1 101 ? 5.248 5.955 -9.084 1.00 72.19 101 ILE A C 1
ATOM 831 O O . ILE A 1 101 ? 4.825 4.860 -9.438 1.00 72.19 101 ILE A O 1
ATOM 835 N N . PHE A 1 102 ? 5.483 6.912 -9.991 1.00 60.75 102 PHE A N 1
ATOM 836 C CA . PHE A 1 102 ? 5.367 6.660 -11.432 1.00 60.75 102 PHE A CA 1
ATOM 837 C C . PHE A 1 102 ? 6.528 5.785 -11.931 1.00 60.75 102 PHE A C 1
ATOM 839 O O . PHE A 1 102 ? 7.676 6.108 -11.644 1.00 60.75 102 PHE A O 1
ATOM 846 N N . ASN A 1 103 ? 6.211 4.730 -12.699 1.00 50.25 103 ASN A N 1
ATOM 847 C CA . ASN A 1 103 ? 6.932 4.162 -13.866 1.00 50.25 103 ASN A CA 1
ATOM 848 C C . ASN A 1 103 ? 6.181 2.872 -14.296 1.00 50.25 103 ASN A C 1
ATOM 850 O O . ASN A 1 103 ? 5.902 2.047 -13.441 1.00 50.25 103 ASN A O 1
ATOM 854 N N . LEU A 1 104 ? 5.741 2.624 -15.540 1.00 44.41 104 LEU A N 1
ATOM 855 C CA . LEU A 1 104 ? 6.327 2.886 -16.861 1.00 44.41 104 LEU A CA 1
ATOM 856 C C . LEU A 1 104 ? 5.280 3.346 -17.897 1.00 44.41 104 LEU A C 1
ATOM 858 O O . LEU A 1 104 ? 4.339 2.632 -18.225 1.00 44.41 104 LEU A O 1
ATOM 862 N N . GLY A 1 105 ? 5.531 4.507 -18.500 1.00 38.97 105 GLY A N 1
ATOM 863 C CA . GLY A 1 105 ? 4.843 4.993 -19.697 1.00 38.97 105 GLY A CA 1
ATOM 864 C C . GLY A 1 105 ? 5.726 5.936 -20.514 1.00 38.97 105 GLY A C 1
ATOM 865 O O . GLY A 1 105 ? 5.247 6.954 -20.994 1.00 38.97 105 GLY A O 1
ATOM 866 N N . ARG A 1 106 ? 7.034 5.662 -20.607 1.00 39.94 106 ARG A N 1
ATOM 867 C CA . ARG A 1 106 ? 7.949 6.319 -21.556 1.00 39.94 106 ARG A CA 1
ATOM 868 C C . ARG A 1 106 ? 8.989 5.322 -22.052 1.00 39.94 106 ARG A C 1
ATOM 870 O O . ARG A 1 106 ? 10.123 5.319 -21.600 1.00 39.94 106 ARG A O 1
ATOM 877 N N . ASN A 1 107 ? 8.547 4.472 -22.966 1.00 36.09 107 ASN A N 1
ATOM 878 C CA . ASN A 1 107 ? 9.366 3.933 -24.044 1.00 36.09 107 ASN A CA 1
ATOM 879 C C . ASN A 1 107 ? 8.463 3.921 -25.280 1.00 36.09 107 ASN A C 1
ATOM 881 O O . ASN A 1 107 ? 7.753 2.947 -25.525 1.00 36.09 107 ASN A O 1
ATOM 885 N N . GLN A 1 108 ? 8.433 5.041 -25.996 1.00 36.44 108 GLN A N 1
ATOM 886 C CA . GLN A 1 108 ? 8.077 5.078 -27.408 1.00 36.44 108 GLN A CA 1
ATOM 887 C C . GLN A 1 108 ? 9.022 6.051 -28.102 1.00 36.44 108 GLN A C 1
ATOM 889 O O . GLN A 1 108 ? 9.281 7.121 -27.501 1.00 36.44 108 GLN A O 1
#

Foldseek 3Di:
DQLQQPPDDDDLCCLQAVPPQNPVLCVVQVNDPCLRVDDDPDPVVSLVVLVVQFDPQLNVLSVLLSVLSVVQSVCCVPVVDHDHSVVSNVVSQVVDVVRHNDDDDDDD